Protein AF-A0A7X1YEI3-F1 (afdb_monomer_lite)

Radius of gyration: 16.82 Å; chains: 1; bounding box: 28×49×48 Å

Organism: NCBI:txid1608996

Secondary structure (DSSP, 8-state):
--HHHHHHHHT---S---PPPPP-TT-SEEEEEES-STTTHHHHHHTSSEEEEETTSTTHHHHHHHHHHT--TTEEEEEEE-HHHHHHHHHHHHHTT--GGGEEEEE---SPPPEE-TTT--EE-

pLDDT: mean 80.34, std 15.78, range [43.5, 97.62]

InterPro domains:
  IPR054582 Dimethylamine monooxygenase subunit DmmA-like, N-terminal domain [PF22290] (55-103)

Structure (mmCIF, N/CA/C/O backbone):
data_AF-A0A7X1YEI3-F1
#
_entry.id   AF-A0A7X1YEI3-F1
#
loop_
_atom_site.group_PDB
_atom_site.id
_atom_site.type_symbol
_atom_site.label_atom_id
_atom_site.label_alt_id
_atom_site.label_comp_id
_atom_site.label_asym_id
_atom_site.label_entity_id
_atom_site.label_seq_id
_atom_site.pdbx_PDB_ins_code
_atom_site.Cartn_x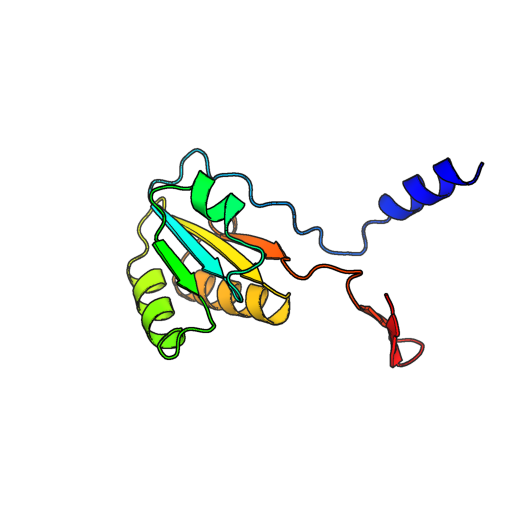
_atom_site.Cartn_y
_atom_site.Cartn_z
_atom_site.occupancy
_atom_site.B_iso_or_equiv
_atom_site.auth_seq_id
_atom_site.auth_comp_id
_atom_site.auth_asym_id
_atom_site.auth_atom_id
_atom_site.pdbx_PDB_model_num
ATOM 1 N N . MET A 1 1 ? 9.210 33.359 -20.700 1.00 43.50 1 MET A N 1
ATOM 2 C CA . MET A 1 1 ? 8.068 32.916 -21.540 1.00 43.50 1 MET A CA 1
ATOM 3 C C . MET A 1 1 ? 7.940 31.390 -21.601 1.00 43.50 1 MET A C 1
ATOM 5 O O . MET A 1 1 ? 6.842 30.902 -21.807 1.00 43.50 1 MET A O 1
ATOM 9 N N . THR A 1 2 ? 9.025 30.642 -21.372 1.00 44.44 2 THR A N 1
ATOM 10 C CA . THR A 1 2 ? 9.075 29.172 -21.254 1.00 44.44 2 THR A CA 1
ATOM 11 C C . THR A 1 2 ? 8.601 28.628 -19.895 1.00 44.44 2 THR A C 1
ATOM 13 O O . THR A 1 2 ? 7.949 27.590 -19.869 1.00 44.44 2 THR A O 1
ATOM 16 N N . ASP A 1 3 ? 8.825 29.348 -18.786 1.00 48.41 3 ASP A N 1
ATOM 17 C CA . ASP A 1 3 ? 8.417 28.904 -17.434 1.00 48.41 3 ASP A CA 1
ATOM 18 C C . ASP A 1 3 ? 6.905 28.715 -17.264 1.00 48.41 3 ASP A C 1
ATOM 20 O O . ASP A 1 3 ? 6.446 27.729 -16.692 1.00 48.41 3 ASP A O 1
ATOM 24 N N . SER A 1 4 ? 6.103 29.630 -17.811 1.00 47.50 4 SER A N 1
ATOM 25 C CA . SER A 1 4 ? 4.641 29.550 -17.710 1.00 47.50 4 SER A CA 1
ATOM 26 C C . SER A 1 4 ? 4.045 28.412 -18.543 1.00 47.50 4 SER A C 1
ATOM 28 O O . SER A 1 4 ? 2.953 27.944 -18.234 1.00 47.50 4 SER A O 1
ATOM 30 N N . LEU A 1 5 ? 4.748 27.954 -19.586 1.00 49.69 5 LEU A N 1
ATOM 31 C CA . LEU A 1 5 ? 4.309 26.823 -20.403 1.00 49.69 5 LEU A CA 1
ATOM 32 C C . LEU A 1 5 ? 4.576 25.488 -19.687 1.00 49.69 5 LEU A C 1
ATOM 34 O O . LEU A 1 5 ? 3.725 24.604 -19.728 1.00 49.69 5 LEU A O 1
ATOM 38 N N . ASN A 1 6 ? 5.707 25.370 -18.978 1.00 48.22 6 ASN A N 1
ATOM 39 C CA . ASN A 1 6 ? 6.029 24.197 -18.155 1.00 48.22 6 ASN A CA 1
ATOM 40 C C . ASN A 1 6 ? 5.053 24.030 -16.982 1.00 48.22 6 ASN A C 1
ATOM 42 O O . ASN A 1 6 ? 4.496 22.949 -16.806 1.00 48.22 6 ASN A O 1
ATOM 46 N N . ALA A 1 7 ? 4.753 25.109 -16.252 1.00 49.28 7 ALA A N 1
ATOM 47 C CA . ALA A 1 7 ? 3.782 25.072 -15.154 1.00 49.28 7 ALA A CA 1
ATOM 48 C C . ALA A 1 7 ? 2.362 24.679 -15.623 1.00 49.28 7 ALA A C 1
ATOM 50 O O . ALA A 1 7 ? 1.633 23.974 -14.928 1.00 49.28 7 ALA A O 1
ATOM 51 N N . ALA A 1 8 ? 1.971 25.091 -16.835 1.00 49.06 8 ALA A N 1
ATOM 52 C CA . ALA A 1 8 ? 0.682 24.732 -17.427 1.00 49.06 8 ALA A CA 1
ATOM 53 C C . ALA A 1 8 ? 0.614 23.265 -17.903 1.00 49.06 8 ALA A C 1
ATOM 55 O O . ALA A 1 8 ? -0.473 22.688 -17.951 1.00 49.06 8 ALA A O 1
ATOM 56 N N . LEU A 1 9 ? 1.751 22.649 -18.252 1.00 52.81 9 LEU A N 1
ATOM 57 C CA . LEU A 1 9 ? 1.833 21.221 -18.580 1.00 52.81 9 LEU A CA 1
ATOM 58 C C . LEU A 1 9 ? 1.733 20.349 -17.320 1.00 52.81 9 LEU A C 1
ATOM 60 O O . LEU A 1 9 ? 1.038 19.335 -17.349 1.00 52.81 9 LEU A O 1
ATOM 64 N N . GLU A 1 10 ? 2.310 20.785 -16.197 1.00 53.41 10 GLU A N 1
ATOM 65 C CA . GLU A 1 10 ? 2.168 20.121 -14.888 1.00 53.41 10 GLU A CA 1
ATOM 66 C C . GLU A 1 10 ? 0.719 20.124 -14.353 1.00 53.41 10 GLU A C 1
ATOM 68 O O . GLU A 1 10 ? 0.342 19.267 -13.550 1.00 53.41 10 GLU A O 1
ATOM 73 N N . GLN A 1 11 ? -0.117 21.054 -14.828 1.00 57.78 11 GLN A N 1
ATOM 74 C CA . GLN A 1 11 ? -1.543 21.174 -14.494 1.00 57.78 11 GLN A CA 1
ATOM 75 C C . GLN A 1 11 ? -2.476 20.289 -15.336 1.00 57.78 11 GLN A C 1
ATOM 77 O O . GLN A 1 11 ? -3.666 20.178 -15.032 1.00 57.78 11 GLN A O 1
ATOM 82 N N . ARG A 1 12 ? -1.986 19.643 -16.402 1.00 50.75 12 ARG A N 1
ATOM 83 C CA . ARG A 1 12 ? -2.816 18.769 -17.248 1.00 50.75 12 ARG A CA 1
ATOM 84 C C . ARG A 1 12 ? -2.906 17.370 -16.641 1.00 50.75 12 ARG A C 1
ATOM 86 O O . ARG A 1 12 ? -2.159 16.458 -16.986 1.00 50.75 12 ARG A O 1
ATOM 93 N N . HIS A 1 13 ? -3.856 17.208 -15.726 1.00 53.56 13 HIS A N 1
ATOM 94 C CA . HIS A 1 13 ? -4.105 15.965 -14.998 1.00 53.56 13 HIS A CA 1
ATOM 95 C C . HIS A 1 13 ? -4.732 14.880 -15.888 1.00 53.56 13 HIS A C 1
ATOM 97 O O . HIS A 1 13 ? -5.947 14.742 -15.973 1.00 53.56 13 HIS A O 1
ATOM 103 N N . SER A 1 14 ? -3.880 14.094 -16.545 1.00 54.31 14 SER A N 1
ATOM 104 C CA . SER A 1 14 ? -4.244 12.816 -17.185 1.00 54.31 14 SER A CA 1
ATOM 105 C C . SER A 1 14 ? -3.518 11.616 -16.561 1.00 54.31 14 SER A C 1
ATOM 107 O O . SER A 1 14 ? -3.732 10.480 -16.974 1.00 54.31 14 SER A O 1
ATOM 109 N N . LEU A 1 15 ? -2.683 11.863 -15.544 1.00 54.50 15 LEU A N 1
ATOM 110 C CA . LEU A 1 15 ? -1.871 10.859 -14.863 1.00 54.50 15 LEU A CA 1
ATOM 111 C C . LEU A 1 15 ? -2.261 10.772 -13.375 1.00 54.50 15 LEU A C 1
ATOM 113 O O . LEU A 1 15 ? -2.423 11.822 -12.742 1.00 54.50 15 LEU A O 1
ATOM 117 N N . PRO A 1 16 ? -2.381 9.559 -12.798 1.00 55.91 16 PRO A N 1
ATOM 118 C CA . PRO A 1 16 ? -2.514 9.374 -11.356 1.00 55.91 16 PRO A CA 1
ATOM 119 C C . PRO A 1 16 ? -1.339 10.031 -10.622 1.00 55.91 16 PRO A C 1
ATOM 121 O O . PRO A 1 16 ? -0.179 9.779 -10.955 1.00 55.91 16 PRO A O 1
ATOM 124 N N . ARG A 1 17 ? -1.628 10.879 -9.629 1.00 60.16 17 ARG A N 1
ATOM 125 C CA . ARG A 1 17 ? -0.605 11.435 -8.735 1.00 60.16 17 ARG A CA 1
ATOM 126 C C . ARG A 1 17 ? -0.500 10.532 -7.515 1.00 60.16 17 ARG A C 1
ATOM 128 O O . ARG A 1 17 ? -1.441 10.451 -6.734 1.00 60.16 17 ARG A O 1
ATOM 135 N N . TYR A 1 18 ? 0.649 9.889 -7.355 1.00 62.81 18 TYR A N 1
ATOM 136 C CA . TYR A 1 18 ? 1.011 9.214 -6.115 1.00 62.81 18 TYR A CA 1
ATOM 137 C C . TYR A 1 18 ? 1.651 10.260 -5.210 1.00 62.81 18 TYR A C 1
ATOM 139 O O . TYR A 1 18 ? 2.769 10.712 -5.457 1.00 62.81 18 TYR A O 1
ATOM 147 N N . GLN A 1 19 ? 0.883 10.746 -4.242 1.00 58.62 19 GLN A N 1
ATOM 148 C CA . GLN A 1 19 ? 1.389 11.674 -3.241 1.00 58.62 19 GLN A CA 1
ATOM 149 C C . GLN A 1 19 ? 2.268 10.897 -2.253 1.00 58.62 19 GLN A C 1
ATOM 151 O O . GLN A 1 19 ? 2.037 9.710 -2.025 1.00 58.62 19 GLN A O 1
ATOM 156 N N . ALA A 1 20 ? 3.280 11.551 -1.676 1.00 59.25 20 ALA A N 1
ATOM 157 C CA . ALA A 1 20 ? 3.969 10.980 -0.523 1.00 59.25 20 ALA A CA 1
ATOM 158 C C . ALA A 1 20 ? 2.915 10.662 0.544 1.00 59.25 20 ALA A C 1
ATOM 160 O O . ALA A 1 20 ? 2.096 11.533 0.852 1.00 59.25 20 ALA A O 1
ATOM 161 N N . ALA A 1 21 ? 2.906 9.420 1.033 1.00 57.25 21 ALA A N 1
ATOM 162 C CA . ALA A 1 21 ? 1.903 8.956 1.978 1.00 57.25 21 ALA A CA 1
ATOM 163 C C . ALA A 1 21 ? 1.844 9.901 3.192 1.00 57.25 21 ALA A C 1
ATOM 165 O O . ALA A 1 21 ? 2.854 10.034 3.893 1.00 57.25 21 ALA A O 1
ATOM 166 N N . PRO A 1 22 ? 0.721 10.598 3.444 1.00 63.34 22 PRO A N 1
ATOM 167 C CA . PRO A 1 22 ? 0.583 11.358 4.671 1.00 63.34 22 PRO A CA 1
ATOM 168 C C . PRO A 1 22 ? 0.622 10.374 5.842 1.00 63.34 22 PRO A C 1
ATOM 170 O O . PRO A 1 22 ? -0.036 9.335 5.821 1.00 63.34 22 PRO A O 1
ATOM 173 N N . LEU A 1 23 ? 1.401 10.687 6.879 1.00 63.97 23 LEU A N 1
ATOM 174 C CA . LEU A 1 23 ? 1.388 9.893 8.105 1.00 63.97 23 LEU A CA 1
ATOM 175 C C . LEU A 1 23 ? -0.061 9.834 8.603 1.00 63.97 23 LEU A C 1
ATOM 177 O O . LEU A 1 23 ? -0.714 10.868 8.775 1.00 63.97 23 LEU A O 1
ATOM 181 N N . GLY A 1 24 ? -0.577 8.621 8.785 1.00 64.12 24 GLY A N 1
ATOM 182 C CA . GLY A 1 24 ? -1.950 8.396 9.206 1.00 64.12 24 GLY A CA 1
ATOM 183 C C . GLY A 1 24 ? -2.081 8.898 10.633 1.00 64.12 24 GLY A C 1
ATOM 184 O O . GLY A 1 24 ? -1.778 8.163 11.565 1.00 64.12 24 GLY A O 1
ATOM 185 N N . ALA A 1 25 ? -2.497 10.153 10.817 1.00 63.66 25 ALA A N 1
ATOM 186 C CA . ALA A 1 25 ? -2.439 10.838 12.112 1.00 63.66 25 ALA A CA 1
ATOM 187 C C . ALA A 1 25 ? -3.226 10.123 13.231 1.00 63.66 25 ALA A C 1
ATOM 189 O O . ALA A 1 25 ? -2.986 10.371 14.408 1.00 63.66 25 ALA A O 1
ATOM 190 N N . ASN A 1 26 ? -4.155 9.234 12.859 1.00 71.56 26 ASN A N 1
ATOM 191 C CA . ASN A 1 26 ? -4.980 8.437 13.770 1.00 71.56 26 ASN A CA 1
ATOM 192 C C . ASN A 1 26 ? -4.703 6.925 13.692 1.00 71.56 26 ASN A C 1
ATOM 194 O O . ASN A 1 26 ? -5.432 6.141 14.307 1.00 71.56 26 ASN A O 1
ATOM 198 N N . ALA A 1 27 ? -3.699 6.500 12.924 1.00 82.31 27 ALA A N 1
ATOM 199 C CA . ALA A 1 27 ? -3.345 5.096 12.812 1.00 82.31 27 ALA A CA 1
ATOM 200 C C . ALA A 1 27 ? -2.744 4.603 14.134 1.00 82.31 27 ALA A C 1
ATOM 202 O O . ALA A 1 27 ? -1.907 5.255 14.753 1.00 82.31 27 ALA A O 1
ATOM 203 N N . ARG A 1 28 ? -3.206 3.438 14.586 1.00 86.06 28 ARG A N 1
ATOM 204 C CA . ARG A 1 28 ? -2.719 2.756 15.795 1.00 86.06 28 ARG A CA 1
ATOM 205 C C . ARG A 1 28 ? -1.682 1.690 15.472 1.00 86.06 28 ARG A C 1
ATOM 207 O O . ARG A 1 28 ? -0.966 1.241 16.362 1.00 86.06 28 ARG A O 1
ATOM 214 N N . GLN A 1 29 ? -1.643 1.258 14.216 1.00 90.25 29 GLN A N 1
ATOM 215 C CA . GLN A 1 29 ? -0.751 0.224 13.728 1.00 90.25 29 GLN A CA 1
ATOM 216 C C . GLN A 1 29 ? -0.284 0.600 12.323 1.00 90.25 29 GLN A C 1
ATOM 218 O O . GLN A 1 29 ? -1.086 0.657 11.394 1.00 90.25 29 GLN A O 1
ATOM 223 N N . HIS A 1 30 ? 1.016 0.835 12.160 1.00 92.12 30 HIS A N 1
ATOM 224 C CA . HIS A 1 30 ? 1.605 1.143 10.861 1.00 92.12 30 HIS A CA 1
ATOM 225 C C . HIS A 1 30 ? 2.168 -0.131 10.226 1.00 92.12 30 HIS A C 1
ATOM 227 O O . HIS A 1 30 ? 2.987 -0.840 10.819 1.00 92.12 30 HIS A O 1
ATOM 233 N N . LEU A 1 31 ? 1.710 -0.430 9.015 1.00 94.00 31 LEU A N 1
ATOM 234 C CA . LEU A 1 31 ? 2.139 -1.564 8.206 1.00 94.00 31 LEU A CA 1
ATOM 235 C C . LEU A 1 31 ? 2.869 -1.008 6.984 1.00 94.00 31 LEU A C 1
ATOM 237 O O . LEU A 1 31 ? 2.302 -0.214 6.243 1.00 94.00 31 LEU A O 1
ATOM 241 N N . VAL A 1 32 ? 4.112 -1.413 6.748 1.00 93.44 32 VAL A N 1
ATOM 242 C CA . VAL A 1 32 ? 4.896 -0.954 5.595 1.00 93.44 32 VAL A CA 1
ATOM 243 C C . VAL A 1 32 ? 5.267 -2.148 4.731 1.00 93.44 32 VAL A C 1
ATOM 245 O O . VAL A 1 32 ? 5.910 -3.090 5.191 1.00 93.44 32 VAL A O 1
ATOM 248 N N . VAL A 1 33 ? 4.891 -2.095 3.458 1.00 94.50 33 VAL A N 1
ATOM 249 C CA . VAL A 1 33 ? 5.213 -3.109 2.455 1.00 94.50 33 VAL A CA 1
ATOM 250 C C . VAL A 1 33 ? 6.026 -2.454 1.350 1.00 94.50 33 VAL A C 1
ATOM 252 O O . VAL A 1 33 ? 5.521 -1.611 0.616 1.00 94.50 33 VAL A O 1
ATOM 255 N N . MET A 1 34 ? 7.286 -2.850 1.213 1.00 92.19 34 MET A N 1
ATOM 256 C CA . MET A 1 34 ? 8.207 -2.288 0.228 1.00 92.19 34 MET A CA 1
ATOM 257 C C . MET A 1 34 ? 8.681 -3.334 -0.772 1.00 92.19 34 MET A C 1
ATOM 259 O O . MET A 1 34 ? 8.929 -4.483 -0.415 1.00 92.19 34 MET A O 1
ATOM 263 N N . GLN A 1 35 ? 8.843 -2.919 -2.024 1.00 90.62 35 GLN A N 1
ATOM 264 C CA . GLN A 1 35 ? 9.444 -3.736 -3.070 1.00 90.62 35 GLN A CA 1
ATOM 265 C C . GLN A 1 35 ? 10.969 -3.825 -2.927 1.00 90.62 35 GLN A C 1
ATOM 267 O O . GLN A 1 35 ? 11.537 -4.857 -3.263 1.00 90.62 35 GLN A O 1
ATOM 272 N N . SER A 1 36 ? 11.614 -2.759 -2.435 1.00 84.12 36 SER A N 1
ATOM 273 C CA . SER A 1 36 ? 13.057 -2.689 -2.179 1.00 84.12 36 SER A CA 1
ATOM 274 C C . SER A 1 36 ? 13.360 -1.731 -1.018 1.00 84.12 36 SER A C 1
ATOM 276 O O . SER A 1 36 ? 12.600 -0.794 -0.759 1.00 84.12 36 SER A O 1
ATOM 278 N N . THR A 1 37 ? 14.467 -1.960 -0.310 1.00 75.88 37 THR A N 1
ATOM 279 C CA . THR A 1 37 ? 14.882 -1.205 0.893 1.00 75.88 37 THR A CA 1
ATOM 280 C C . THR A 1 37 ? 15.535 0.144 0.596 1.00 75.88 37 THR A C 1
ATOM 282 O O . THR A 1 37 ? 15.530 1.029 1.450 1.00 75.88 37 THR A O 1
ATOM 285 N N . ALA A 1 38 ? 16.106 0.326 -0.598 1.00 71.19 38 ALA A N 1
ATOM 286 C CA . ALA A 1 38 ? 16.969 1.474 -0.893 1.00 71.19 38 ALA A CA 1
ATOM 287 C C . ALA A 1 38 ? 16.235 2.829 -0.865 1.00 71.19 38 ALA A C 1
ATOM 289 O O . ALA A 1 38 ? 16.826 3.842 -0.502 1.00 71.19 38 ALA A O 1
ATOM 290 N N . ALA A 1 39 ? 14.952 2.850 -1.235 1.00 65.81 39 ALA A N 1
ATOM 291 C CA . ALA A 1 39 ? 14.166 4.077 -1.395 1.00 65.81 39 ALA A CA 1
ATOM 292 C C . ALA A 1 39 ? 13.234 4.395 -0.208 1.00 65.81 39 ALA A C 1
ATOM 294 O O . ALA A 1 39 ? 12.570 5.427 -0.212 1.00 65.81 39 ALA A O 1
ATOM 295 N N . SER A 1 40 ? 13.154 3.517 0.796 1.00 67.88 40 SER A N 1
ATOM 296 C CA . SER A 1 40 ? 12.107 3.543 1.831 1.00 67.88 40 SER A CA 1
ATOM 297 C C . SER A 1 40 ? 12.615 3.832 3.250 1.00 67.88 40 SER A C 1
ATOM 299 O O . SER A 1 40 ? 11.812 4.111 4.139 1.00 67.88 40 SER A O 1
ATOM 301 N N . ALA A 1 41 ? 13.933 3.806 3.480 1.00 70.06 41 ALA A N 1
ATOM 302 C CA . ALA A 1 41 ? 14.517 3.898 4.823 1.00 70.06 41 ALA A CA 1
ATOM 303 C C . ALA A 1 41 ? 14.165 5.179 5.620 1.00 70.06 41 ALA A C 1
ATOM 305 O O . ALA A 1 41 ? 13.855 5.049 6.809 1.00 70.06 41 ALA A O 1
ATOM 306 N N . PRO A 1 42 ? 14.164 6.397 5.032 1.00 74.19 42 PRO A N 1
ATOM 307 C CA . PRO A 1 42 ? 13.809 7.606 5.779 1.00 74.19 42 PRO A CA 1
ATOM 308 C C . PRO A 1 42 ? 12.356 7.586 6.265 1.00 74.19 42 PRO A C 1
ATOM 310 O O . PRO A 1 42 ? 12.102 7.804 7.442 1.00 74.19 42 PRO A O 1
ATOM 313 N N . PHE A 1 43 ? 11.419 7.218 5.389 1.00 75.81 43 PHE A N 1
ATOM 314 C CA . PHE A 1 43 ? 9.993 7.167 5.717 1.00 75.81 43 PHE A CA 1
ATOM 315 C C . PHE A 1 43 ? 9.665 6.122 6.788 1.00 75.81 43 PHE A C 1
ATOM 317 O O . PHE A 1 43 ? 8.902 6.384 7.709 1.00 75.81 43 PHE A O 1
ATOM 324 N N . VAL A 1 44 ? 10.269 4.932 6.701 1.00 79.12 44 VAL A N 1
ATOM 325 C CA . VAL A 1 44 ? 10.080 3.878 7.712 1.00 79.12 44 VAL A CA 1
ATOM 326 C C . VAL A 1 44 ? 10.521 4.356 9.097 1.00 79.12 44 VAL A C 1
ATOM 328 O O . VAL A 1 44 ? 9.905 3.985 10.091 1.00 79.12 44 VAL A O 1
ATOM 331 N N . SER A 1 45 ? 11.560 5.192 9.158 1.00 77.00 45 SER A N 1
ATOM 332 C CA . SER A 1 45 ? 12.094 5.718 10.418 1.00 77.00 45 SER A CA 1
ATOM 333 C C . SER A 1 45 ? 11.152 6.732 11.080 1.00 77.00 45 SER A C 1
ATOM 335 O O . SER A 1 45 ? 11.187 6.886 12.296 1.00 77.00 45 SER A O 1
ATOM 337 N N . GLU A 1 46 ? 10.293 7.402 10.308 1.00 81.31 46 GLU A N 1
ATOM 338 C CA . GLU A 1 46 ? 9.288 8.347 10.822 1.00 81.31 46 GLU A CA 1
ATOM 339 C C . G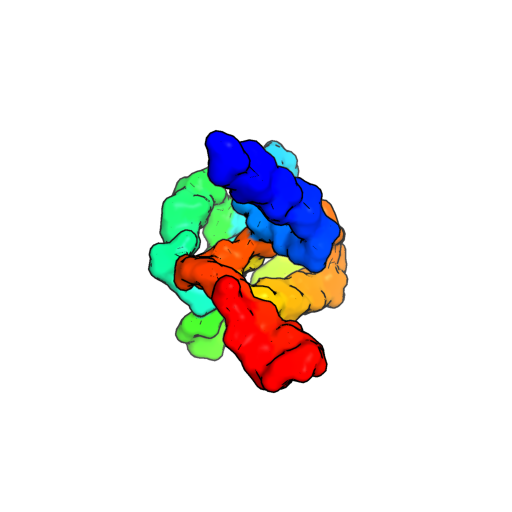LU A 1 46 ? 8.069 7.646 11.445 1.00 81.31 46 GLU A C 1
ATOM 341 O O . GLU A 1 46 ? 7.327 8.263 12.206 1.00 81.31 46 GLU A O 1
ATOM 346 N N . LEU A 1 47 ? 7.869 6.359 11.146 1.00 80.56 47 LEU A N 1
ATOM 347 C CA . LEU A 1 47 ? 6.706 5.569 11.559 1.00 80.56 47 LEU A CA 1
ATOM 348 C C . LEU A 1 47 ? 6.956 4.664 12.778 1.00 80.56 47 LEU A C 1
ATOM 350 O O . LEU A 1 47 ? 6.146 3.780 13.045 1.00 80.56 47 LEU A O 1
ATOM 354 N N . ASP A 1 48 ? 8.063 4.826 13.504 1.00 73.75 48 ASP A N 1
ATOM 355 C CA . ASP A 1 48 ? 8.440 3.929 14.606 1.00 73.75 48 ASP A CA 1
ATOM 356 C C . ASP A 1 48 ? 7.436 4.003 15.789 1.00 73.75 48 ASP A C 1
ATOM 358 O O . ASP A 1 48 ? 7.311 5.067 16.406 1.00 73.75 48 ASP A O 1
ATOM 362 N N . PRO A 1 49 ? 6.715 2.909 16.141 1.00 79.31 49 PRO A N 1
ATOM 363 C CA . PRO A 1 49 ? 6.862 1.532 15.649 1.00 79.31 49 PRO A CA 1
ATOM 364 C C . PRO A 1 49 ? 6.044 1.178 14.392 1.00 79.31 49 PRO A C 1
ATOM 366 O O . PRO A 1 49 ? 4.823 1.349 14.345 1.00 79.31 49 PRO A O 1
ATOM 369 N N . ALA A 1 50 ? 6.707 0.527 13.425 1.00 86.62 50 ALA A N 1
ATOM 370 C CA . ALA A 1 50 ? 6.095 0.006 12.199 1.00 86.62 50 ALA A CA 1
ATOM 371 C C . ALA A 1 50 ? 6.442 -1.470 11.936 1.00 86.62 50 ALA A C 1
ATOM 373 O O . ALA A 1 50 ? 7.571 -1.919 12.141 1.00 86.62 50 ALA A O 1
ATOM 374 N N . GLN A 1 51 ? 5.479 -2.232 11.410 1.00 91.38 51 GLN A N 1
ATOM 375 C CA . GLN A 1 51 ? 5.725 -3.582 10.900 1.00 91.38 51 GLN A CA 1
ATOM 376 C C . GLN A 1 51 ? 6.137 -3.523 9.432 1.00 91.38 51 GLN A C 1
ATOM 378 O O . GLN A 1 51 ? 5.337 -3.156 8.576 1.00 91.38 51 GLN A O 1
ATOM 383 N N . VAL A 1 52 ? 7.375 -3.918 9.139 1.00 91.88 52 VAL A N 1
ATOM 384 C CA . VAL A 1 52 ? 7.985 -3.748 7.816 1.00 91.88 52 VAL A CA 1
ATOM 385 C C . VAL A 1 52 ? 8.161 -5.089 7.099 1.00 91.88 52 VAL A C 1
ATOM 387 O O . VAL A 1 52 ? 8.759 -6.023 7.639 1.00 91.88 52 VAL A O 1
ATOM 390 N N . LEU A 1 53 ? 7.699 -5.172 5.850 1.00 94.31 53 LEU A N 1
ATOM 391 C CA . LEU A 1 53 ? 7.939 -6.291 4.939 1.00 94.31 53 LEU A CA 1
ATOM 392 C C . LEU A 1 53 ? 8.618 -5.826 3.652 1.00 94.31 53 LEU A C 1
ATOM 394 O O . LEU A 1 53 ? 8.111 -4.950 2.960 1.00 94.31 53 LEU A O 1
ATOM 398 N N . ASN A 1 54 ? 9.723 -6.485 3.302 1.00 92.19 54 ASN A N 1
ATOM 399 C CA . ASN A 1 54 ? 10.410 -6.320 2.023 1.00 92.19 54 ASN A CA 1
ATOM 400 C C . ASN A 1 54 ? 10.075 -7.493 1.084 1.00 92.19 54 ASN A C 1
ATOM 402 O O . ASN A 1 54 ? 10.195 -8.656 1.481 1.00 92.19 54 ASN A O 1
ATOM 406 N N . ALA A 1 55 ? 9.685 -7.183 -0.152 1.00 92.19 55 ALA A N 1
ATOM 407 C CA . ALA A 1 55 ? 9.380 -8.143 -1.207 1.00 92.19 55 ALA A CA 1
ATOM 408 C C . ALA A 1 55 ? 10.581 -8.991 -1.646 1.00 92.19 55 ALA A C 1
ATOM 410 O O . ALA A 1 55 ? 10.385 -10.093 -2.152 1.00 92.19 55 ALA A O 1
ATOM 411 N N . GLU A 1 56 ? 11.808 -8.521 -1.413 1.00 90.69 56 GLU A N 1
ATOM 412 C CA . GLU A 1 56 ? 13.038 -9.283 -1.673 1.00 90.69 56 GLU A CA 1
ATOM 413 C C . GLU A 1 56 ? 13.212 -10.464 -0.697 1.00 90.69 56 GLU A C 1
ATOM 415 O O . GLU A 1 56 ? 14.039 -11.348 -0.922 1.00 90.69 56 GLU A O 1
ATOM 420 N N . HIS A 1 57 ? 12.436 -10.514 0.392 1.00 92.44 57 HIS A N 1
ATOM 421 C CA . HIS A 1 57 ? 12.495 -11.614 1.346 1.00 92.44 57 HIS A CA 1
ATOM 422 C C . HIS A 1 57 ? 11.845 -12.888 0.761 1.00 92.44 57 HIS A C 1
ATOM 424 O O . HIS A 1 57 ? 10.697 -12.831 0.320 1.00 92.44 57 HIS A O 1
ATOM 430 N N . PRO A 1 58 ? 12.486 -14.071 0.837 1.00 92.81 58 PRO A N 1
ATOM 431 C CA . PRO A 1 58 ? 11.984 -15.300 0.202 1.00 92.81 58 PRO A CA 1
ATOM 432 C C . PRO A 1 58 ? 10.580 -15.716 0.676 1.00 92.81 58 PRO A C 1
ATOM 434 O O . PRO A 1 58 ? 9.754 -16.156 -0.116 1.00 92.81 58 PRO A O 1
ATOM 437 N N . ASP A 1 59 ? 10.269 -15.498 1.956 1.00 95.12 59 ASP A N 1
ATOM 438 C CA . ASP A 1 59 ? 8.942 -15.783 2.526 1.00 95.12 59 ASP A CA 1
ATOM 439 C C . ASP A 1 59 ? 7.919 -14.639 2.390 1.00 95.12 59 ASP A C 1
ATOM 441 O O . ASP A 1 59 ? 6.925 -14.616 3.124 1.00 95.12 59 ASP A O 1
ATOM 445 N N . PHE A 1 60 ? 8.153 -13.659 1.513 1.00 95.38 60 PHE A N 1
ATOM 446 C CA . PHE A 1 60 ? 7.339 -12.444 1.428 1.00 95.38 60 PHE A CA 1
ATOM 447 C C . PHE A 1 60 ? 5.837 -12.731 1.339 1.00 95.38 60 PHE A C 1
ATOM 449 O O . PHE A 1 60 ? 5.069 -12.188 2.128 1.00 95.38 60 PHE A O 1
ATOM 456 N N . ALA A 1 61 ? 5.419 -13.628 0.443 1.00 94.88 61 ALA A N 1
ATOM 457 C CA . ALA A 1 61 ? 4.002 -13.918 0.220 1.00 94.88 61 ALA A CA 1
ATOM 458 C C . ALA A 1 61 ? 3.295 -14.420 1.490 1.00 94.88 61 ALA A C 1
ATOM 460 O O . ALA A 1 61 ? 2.238 -13.908 1.858 1.00 94.88 61 ALA A O 1
ATOM 461 N N . ARG A 1 62 ? 3.908 -15.374 2.203 1.00 96.81 62 ARG A N 1
ATOM 462 C CA . ARG A 1 62 ? 3.366 -15.910 3.460 1.00 96.81 62 ARG A CA 1
ATOM 463 C C . ARG A 1 62 ? 3.302 -14.827 4.535 1.00 96.81 62 ARG A C 1
ATOM 465 O O . ARG A 1 62 ? 2.291 -14.700 5.218 1.00 96.81 62 ARG A O 1
ATOM 472 N N . ARG A 1 63 ? 4.374 -14.043 4.684 1.00 96.81 63 ARG A N 1
ATOM 473 C CA . ARG A 1 63 ? 4.447 -12.981 5.699 1.00 96.81 63 ARG A CA 1
ATOM 474 C C . ARG A 1 63 ? 3.446 -11.863 5.417 1.00 96.81 63 ARG A C 1
ATOM 476 O O . ARG A 1 63 ? 2.848 -11.357 6.355 1.00 96.81 63 ARG A O 1
ATOM 483 N N . LEU A 1 64 ? 3.221 -11.525 4.148 1.00 97.25 64 LEU A N 1
ATOM 484 C CA . LEU A 1 64 ? 2.210 -10.557 3.734 1.00 97.25 64 LEU A CA 1
ATOM 485 C C . LEU A 1 64 ? 0.801 -11.035 4.094 1.00 97.25 64 LEU A C 1
ATOM 487 O O . LEU A 1 64 ? 0.039 -10.277 4.681 1.00 97.25 64 LEU A O 1
ATOM 491 N N . GLN A 1 65 ? 0.469 -12.294 3.799 1.00 96.25 65 GLN A N 1
ATOM 492 C CA . GLN A 1 65 ? -0.825 -12.873 4.175 1.00 96.25 65 GLN A CA 1
ATOM 493 C C . GLN A 1 65 ? -1.049 -12.831 5.690 1.00 96.25 65 GLN A C 1
ATOM 495 O O . GLN A 1 65 ? -2.132 -12.471 6.141 1.00 96.25 65 GLN A O 1
ATOM 500 N N . GLN A 1 66 ? -0.022 -13.158 6.477 1.00 95.94 66 GLN A N 1
ATOM 501 C CA . GLN A 1 66 ? -0.081 -13.072 7.937 1.00 95.94 66 GLN A CA 1
ATOM 502 C C . GLN A 1 66 ? -0.251 -11.629 8.419 1.00 95.94 66 GLN A C 1
ATOM 504 O O . GLN A 1 66 ? -1.089 -11.379 9.279 1.00 95.94 66 GLN A O 1
ATOM 509 N N . LEU A 1 67 ? 0.506 -10.688 7.846 1.00 96.06 67 LEU A N 1
ATOM 510 C CA . LEU A 1 67 ? 0.434 -9.269 8.184 1.00 96.06 67 LEU A CA 1
ATOM 511 C C . LEU A 1 67 ? -0.982 -8.733 7.963 1.00 96.06 67 LEU A C 1
ATOM 513 O O . LEU A 1 67 ? -1.593 -8.231 8.902 1.00 96.06 67 LEU A O 1
ATOM 517 N N . LEU A 1 68 ? -1.516 -8.910 6.751 1.00 96.19 68 LEU A N 1
ATOM 518 C CA . LEU A 1 68 ? -2.848 -8.437 6.380 1.00 96.19 68 LEU A CA 1
ATOM 519 C C . LEU A 1 68 ? -3.950 -9.160 7.166 1.00 96.19 68 LEU A C 1
ATOM 521 O O . LEU A 1 68 ? -4.875 -8.517 7.641 1.00 96.19 68 LEU A O 1
ATOM 525 N N . GLY A 1 69 ? -3.825 -10.474 7.382 1.00 94.44 69 GLY A N 1
ATOM 526 C CA . GLY A 1 69 ? -4.783 -11.245 8.183 1.00 94.44 69 GLY A CA 1
ATOM 527 C C . GLY A 1 69 ? -4.773 -10.909 9.679 1.00 94.44 69 GLY A C 1
ATOM 528 O O . GLY A 1 69 ? -5.718 -11.250 10.385 1.00 94.44 69 GLY A O 1
ATOM 529 N N . SER A 1 70 ? -3.719 -10.251 10.169 1.00 92.62 70 SER A N 1
ATOM 530 C CA . SER A 1 70 ? -3.608 -9.763 11.550 1.00 92.62 70 SER A CA 1
ATOM 531 C C . SER A 1 70 ? -3.917 -8.271 11.705 1.00 92.62 70 SER A C 1
ATOM 533 O O . SER A 1 70 ? -3.851 -7.755 12.822 1.00 92.62 70 SER A O 1
ATOM 535 N N . ALA A 1 71 ? -4.224 -7.574 10.606 1.00 92.56 71 ALA A N 1
ATOM 536 C CA . ALA A 1 71 ? -4.551 -6.157 10.634 1.00 92.56 71 ALA A CA 1
ATOM 537 C C . ALA A 1 71 ? -5.848 -5.932 11.423 1.00 92.56 71 ALA A C 1
ATOM 539 O O . ALA A 1 71 ? -6.844 -6.635 11.251 1.00 92.56 71 ALA A O 1
ATOM 540 N N . THR A 1 72 ? -5.823 -4.950 12.318 1.00 91.50 72 THR A N 1
ATOM 541 C CA . THR A 1 72 ? -6.968 -4.584 13.165 1.00 91.50 72 THR A CA 1
ATOM 542 C C . THR A 1 72 ? -7.492 -3.195 12.814 1.00 91.50 72 THR A C 1
ATOM 544 O O . THR A 1 72 ? -6.843 -2.445 12.087 1.00 91.50 72 THR A O 1
ATOM 547 N N . VAL A 1 73 ? -8.663 -2.819 13.336 1.00 88.69 73 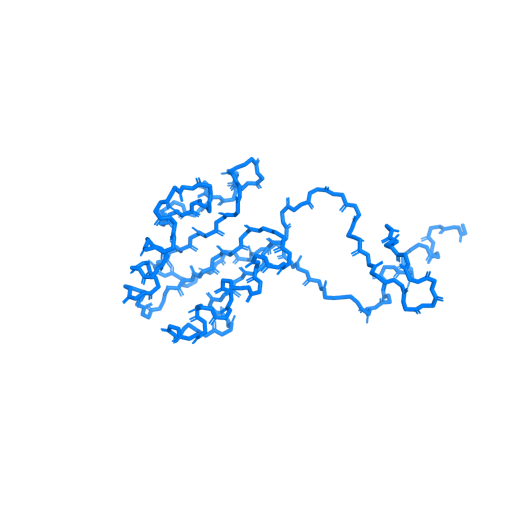VAL A N 1
ATOM 548 C CA . VAL A 1 73 ? -9.213 -1.466 13.144 1.00 88.69 73 VAL A CA 1
ATOM 549 C C . VAL A 1 73 ? -8.208 -0.408 13.611 1.00 88.69 73 VAL A C 1
ATOM 551 O O . VAL A 1 73 ? -7.735 -0.446 14.750 1.00 88.69 73 VAL A O 1
ATOM 554 N N . GLY A 1 74 ? -7.919 0.558 12.737 1.00 89.19 74 GLY A N 1
ATOM 555 C CA . GLY A 1 74 ? -6.870 1.558 12.948 1.00 89.19 74 GLY A CA 1
ATOM 556 C C . GLY A 1 74 ? -5.495 1.138 12.420 1.00 89.19 74 GLY A C 1
ATOM 557 O O . GLY A 1 74 ? -4.510 1.812 12.726 1.00 89.19 74 GLY A O 1
ATOM 558 N N . SER A 1 75 ? -5.414 0.047 11.653 1.00 92.81 75 SER A N 1
ATOM 559 C CA . SER A 1 75 ? -4.244 -0.254 10.825 1.00 92.81 75 SER A CA 1
ATOM 560 C C . SER A 1 75 ? -4.168 0.702 9.650 1.00 92.81 75 SER A C 1
ATOM 562 O O . SER A 1 75 ? -5.187 1.033 9.054 1.00 92.81 75 SER A O 1
ATOM 564 N N . HIS A 1 76 ? -2.954 1.090 9.284 1.00 93.62 76 HIS A N 1
ATOM 565 C CA . HIS A 1 76 ? -2.694 1.868 8.082 1.00 93.62 76 HIS A CA 1
ATOM 566 C C . HIS A 1 76 ? -1.552 1.235 7.303 1.00 93.62 76 HIS A C 1
ATOM 568 O O . HIS A 1 76 ? -0.486 0.964 7.864 1.00 93.62 76 HIS A O 1
ATOM 574 N N . LEU A 1 77 ? -1.792 0.970 6.024 1.00 94.12 77 LEU A N 1
ATOM 575 C CA . LEU A 1 77 ? -0.872 0.295 5.125 1.00 94.12 77 LEU A CA 1
ATOM 576 C C . LEU A 1 77 ? -0.200 1.291 4.185 1.00 94.12 77 LEU A C 1
ATOM 578 O O . LEU A 1 77 ? -0.852 1.970 3.402 1.00 94.12 77 LEU A O 1
ATOM 582 N N . TYR A 1 78 ? 1.126 1.289 4.197 1.00 92.62 78 TYR A N 1
ATOM 583 C CA . TYR A 1 78 ? 1.971 2.042 3.284 1.00 92.62 78 TYR A CA 1
ATOM 584 C C . TYR A 1 78 ? 2.631 1.080 2.303 1.00 92.62 78 TYR A C 1
ATOM 586 O O . TYR A 1 78 ? 3.411 0.212 2.704 1.00 92.62 78 TYR A O 1
ATOM 594 N N . VAL A 1 79 ? 2.336 1.229 1.015 1.00 92.56 79 VAL A N 1
ATOM 595 C CA . VAL A 1 79 ? 2.906 0.397 -0.046 1.00 92.56 79 VAL A CA 1
ATOM 596 C C . VAL A 1 79 ? 3.904 1.200 -0.860 1.00 92.56 79 VAL A C 1
ATOM 598 O O . VAL A 1 79 ? 3.591 2.274 -1.366 1.00 92.56 79 VAL A O 1
ATOM 601 N N . MET A 1 80 ? 5.100 0.648 -1.020 1.00 90.19 80 MET A N 1
ATOM 602 C CA . MET A 1 80 ? 6.232 1.298 -1.666 1.00 90.19 80 MET A CA 1
ATOM 603 C C . MET A 1 80 ? 6.790 0.438 -2.790 1.00 90.19 80 MET A C 1
ATOM 605 O O . MET A 1 80 ? 7.327 -0.637 -2.529 1.00 90.19 80 MET A O 1
ATOM 609 N N . GLY A 1 81 ? 6.707 0.895 -4.033 1.00 88.50 81 GLY A N 1
ATOM 610 C CA . GLY A 1 81 ? 7.261 0.149 -5.162 1.00 88.50 81 GLY A CA 1
ATOM 611 C C . GLY A 1 81 ? 6.951 0.773 -6.511 1.00 88.50 81 GLY A C 1
ATOM 612 O O . GLY A 1 81 ? 6.679 1.966 -6.614 1.00 88.50 81 GLY A O 1
ATOM 613 N N . ASP A 1 82 ? 7.003 -0.053 -7.545 1.00 86.44 82 ASP A N 1
ATOM 614 C CA . ASP A 1 82 ? 6.458 0.247 -8.862 1.00 86.44 82 ASP A CA 1
ATOM 615 C C . ASP A 1 82 ? 4.932 0.050 -8.901 1.00 86.44 82 ASP A C 1
ATOM 617 O O . ASP A 1 82 ? 4.332 -0.541 -7.999 1.00 86.44 82 ASP A O 1
ATOM 621 N N . GLU A 1 83 ? 4.279 0.526 -9.964 1.00 85.31 83 GLU A N 1
ATOM 622 C CA . GLU A 1 83 ? 2.817 0.443 -10.080 1.00 85.31 83 GLU A CA 1
ATOM 623 C C . GLU A 1 83 ? 2.291 -0.997 -10.064 1.00 85.31 83 GLU A C 1
ATOM 625 O O . GLU A 1 83 ? 1.264 -1.278 -9.445 1.00 85.31 83 GLU A O 1
ATOM 630 N N . ALA A 1 84 ? 2.979 -1.927 -10.730 1.00 87.75 84 ALA A N 1
ATOM 631 C CA . ALA A 1 84 ? 2.534 -3.314 -10.821 1.00 87.75 84 ALA A CA 1
ATOM 632 C C . ALA A 1 84 ? 2.592 -4.014 -9.457 1.00 87.75 84 ALA A C 1
ATOM 634 O O . ALA A 1 84 ? 1.757 -4.871 -9.148 1.00 87.75 84 ALA A O 1
ATOM 635 N N . PHE A 1 85 ? 3.579 -3.667 -8.639 1.00 91.62 85 PHE A N 1
ATOM 636 C CA . PHE A 1 85 ? 3.693 -4.090 -7.258 1.00 91.62 85 PHE A CA 1
ATOM 637 C C . PHE A 1 85 ? 2.622 -3.418 -6.398 1.00 91.62 85 PHE A C 1
ATOM 639 O O . PHE A 1 85 ? 1.841 -4.118 -5.754 1.00 91.62 85 PHE A O 1
ATOM 646 N N . MET A 1 86 ? 2.526 -2.087 -6.441 1.00 91.88 86 MET A N 1
ATOM 647 C CA . MET A 1 86 ? 1.589 -1.305 -5.630 1.00 91.88 86 MET A CA 1
ATOM 648 C C . MET A 1 86 ? 0.147 -1.773 -5.817 1.00 91.88 86 MET A C 1
ATOM 650 O O . MET A 1 86 ? -0.527 -2.084 -4.838 1.00 91.88 86 MET A O 1
ATOM 654 N N . TRP A 1 87 ? -0.307 -1.925 -7.064 1.00 92.56 87 TRP A N 1
ATOM 655 C CA . TRP A 1 87 ? -1.674 -2.362 -7.357 1.00 92.56 87 TRP A CA 1
ATOM 656 C C . TRP A 1 87 ? -1.947 -3.817 -6.977 1.00 92.56 87 TRP A C 1
ATOM 658 O O . TRP A 1 87 ? -3.077 -4.173 -6.637 1.00 92.56 87 TRP A O 1
ATOM 668 N N . ARG A 1 88 ? -0.920 -4.673 -6.986 1.00 95.88 88 ARG A N 1
ATOM 669 C CA . ARG A 1 88 ? -1.041 -6.052 -6.502 1.00 95.88 88 ARG A CA 1
ATOM 670 C C . ARG A 1 88 ? -1.252 -6.086 -4.993 1.00 95.88 88 ARG A C 1
ATOM 672 O O . ARG A 1 88 ? -2.139 -6.796 -4.532 1.00 95.88 88 ARG A O 1
ATOM 679 N N . ILE A 1 89 ? -0.453 -5.333 -4.237 1.00 96.56 89 ILE A N 1
ATOM 680 C CA . ILE A 1 89 ? -0.582 -5.258 -2.776 1.00 96.56 89 ILE A CA 1
ATOM 681 C C . ILE A 1 89 ? -1.887 -4.566 -2.385 1.00 96.56 89 ILE A C 1
ATOM 683 O O . ILE A 1 89 ? -2.571 -5.059 -1.496 1.00 96.56 89 ILE A O 1
ATOM 687 N N . HIS A 1 90 ? -2.266 -3.492 -3.085 1.00 96.38 90 HIS A N 1
ATOM 688 C CA . HIS A 1 90 ? -3.549 -2.807 -2.903 1.00 96.38 90 HIS A CA 1
ATOM 689 C C . HIS A 1 90 ? -4.716 -3.787 -3.004 1.00 96.38 90 HIS A C 1
ATOM 691 O O . HIS A 1 90 ? -5.488 -3.905 -2.057 1.00 96.38 90 HIS A O 1
ATOM 697 N N . ARG A 1 91 ? -4.786 -4.583 -4.082 1.00 97.12 91 ARG A N 1
ATOM 698 C CA . ARG A 1 91 ? -5.826 -5.613 -4.226 1.00 97.12 91 ARG A CA 1
ATOM 699 C C . ARG A 1 91 ? -5.832 -6.590 -3.049 1.00 97.12 91 ARG A C 1
ATOM 701 O O . ARG A 1 91 ? -6.891 -6.846 -2.496 1.00 97.12 91 ARG A O 1
ATOM 708 N N . LEU A 1 92 ? -4.669 -7.109 -2.650 1.00 97.62 92 LEU A N 1
ATOM 709 C CA . LEU A 1 92 ? -4.578 -8.053 -1.529 1.00 97.62 92 LEU A CA 1
ATOM 710 C C . LEU A 1 92 ? -5.030 -7.432 -0.199 1.00 97.62 92 LEU A C 1
ATOM 712 O O . LEU A 1 92 ? -5.653 -8.111 0.610 1.00 97.62 92 LEU A O 1
ATOM 716 N N . ALA A 1 93 ? -4.734 -6.154 0.028 1.00 96.94 93 ALA A N 1
ATOM 717 C CA . ALA A 1 93 ? -5.178 -5.421 1.208 1.00 96.94 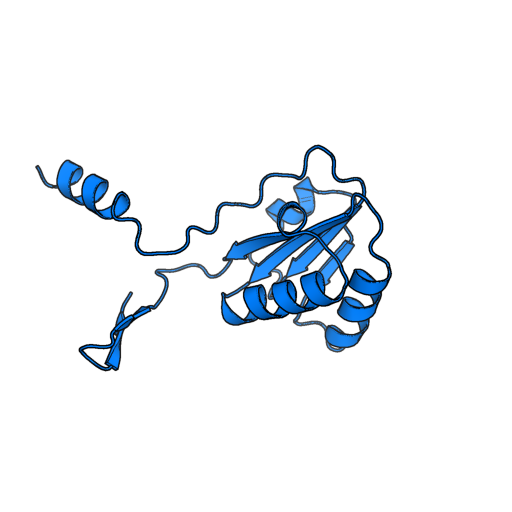93 ALA A CA 1
ATOM 718 C C . ALA A 1 93 ? -6.695 -5.186 1.199 1.00 96.94 93 ALA A C 1
ATOM 720 O O . ALA A 1 93 ? -7.352 -5.396 2.217 1.00 96.94 93 ALA A O 1
ATOM 721 N N . ARG A 1 94 ? -7.262 -4.832 0.037 1.00 97.00 94 ARG A N 1
ATOM 722 C CA . ARG A 1 94 ? -8.714 -4.719 -0.162 1.00 97.00 94 ARG A CA 1
ATOM 723 C C . ARG A 1 94 ? -9.419 -6.055 0.071 1.00 97.00 94 ARG A C 1
ATOM 725 O O . ARG A 1 94 ? -10.422 -6.090 0.775 1.00 97.00 94 ARG A O 1
ATOM 732 N N . ASP A 1 95 ? -8.865 -7.152 -0.443 1.00 96.56 95 ASP A N 1
ATOM 733 C CA . ASP A 1 95 ? -9.389 -8.508 -0.225 1.00 96.56 95 ASP A CA 1
ATOM 734 C C . ASP A 1 95 ? -9.309 -8.928 1.258 1.00 96.56 95 ASP A C 1
ATOM 736 O O . ASP A 1 95 ? -10.127 -9.722 1.722 1.00 96.56 95 ASP A O 1
ATOM 740 N N . ALA A 1 96 ? -8.353 -8.377 2.015 1.00 95.69 96 ALA A N 1
ATOM 741 C CA . ALA A 1 96 ? -8.223 -8.561 3.461 1.00 95.69 96 ALA A CA 1
ATOM 742 C C . ALA A 1 96 ? -9.121 -7.622 4.294 1.00 95.69 96 ALA A C 1
ATOM 744 O O . ALA A 1 96 ? -9.178 -7.766 5.514 1.00 95.69 96 ALA A O 1
ATOM 745 N N . GLY A 1 97 ? -9.840 -6.693 3.653 1.00 94.94 97 GLY A N 1
ATOM 746 C CA . GLY A 1 97 ? -10.824 -5.817 4.292 1.00 94.94 97 GLY A CA 1
ATOM 747 C C . GLY A 1 97 ? -10.327 -4.428 4.697 1.00 94.94 97 GLY A C 1
ATOM 748 O O . GLY A 1 97 ? -11.074 -3.725 5.370 1.00 94.94 97 GLY A O 1
ATOM 749 N N . LEU A 1 98 ? -9.114 -4.014 4.306 1.00 94.69 98 LEU A N 1
ATOM 750 C CA . LEU A 1 98 ? -8.648 -2.641 4.550 1.00 94.69 98 LEU A CA 1
ATOM 751 C C . LEU A 1 98 ? -9.414 -1.652 3.674 1.00 94.69 98 LEU A C 1
ATOM 753 O O . LEU A 1 98 ? -9.638 -1.917 2.488 1.00 94.69 98 LEU A O 1
ATOM 757 N N . GLU A 1 99 ? -9.753 -0.487 4.228 1.00 93.44 99 GLU A N 1
ATOM 758 C CA . GLU A 1 99 ? -10.417 0.580 3.489 1.00 93.44 99 GLU A CA 1
ATOM 759 C C . GLU A 1 99 ? -9.472 1.385 2.584 1.00 93.44 99 GLU A C 1
ATOM 761 O O . GLU A 1 99 ? -8.278 1.464 2.841 1.00 93.44 99 GLU A O 1
ATOM 766 N N . GLU A 1 100 ? -9.987 2.002 1.511 1.00 91.56 100 GLU A N 1
ATOM 767 C CA . GLU A 1 100 ? -9.152 2.793 0.578 1.00 91.56 100 GLU A CA 1
ATOM 768 C C . GLU A 1 100 ? -8.380 3.898 1.315 1.00 91.56 100 GLU A C 1
ATOM 770 O O . GLU A 1 100 ? -7.210 4.140 1.055 1.00 91.56 100 GLU A O 1
ATOM 775 N N . GLN A 1 101 ? -9.026 4.523 2.301 1.00 89.94 101 GLN A N 1
ATOM 776 C CA . GLN A 1 101 ? -8.438 5.554 3.159 1.00 89.94 101 GLN A CA 1
ATOM 777 C C . GLN A 1 101 ? -7.362 5.032 4.132 1.00 89.94 101 GLN A C 1
ATOM 779 O O . GLN A 1 101 ? -6.682 5.832 4.766 1.00 89.94 101 GLN A O 1
ATOM 784 N N . GLU A 1 102 ? -7.246 3.711 4.291 1.00 92.19 102 GLU A N 1
ATOM 785 C CA . GLU A 1 102 ? -6.265 3.036 5.151 1.00 92.19 102 GLU A CA 1
ATOM 786 C C . GLU A 1 102 ? -5.066 2.519 4.338 1.00 92.19 102 GLU A C 1
ATOM 788 O O . GLU A 1 102 ? -4.198 1.839 4.888 1.00 92.19 102 GLU A O 1
ATOM 793 N N . ILE A 1 103 ? -5.020 2.798 3.028 1.00 92.69 103 ILE A N 1
ATOM 794 C CA . ILE A 1 103 ? -3.982 2.323 2.113 1.00 92.69 103 ILE A CA 1
ATOM 795 C C . ILE A 1 103 ? -3.376 3.513 1.370 1.00 92.69 103 ILE A C 1
ATOM 797 O O . ILE A 1 103 ? -4.014 4.123 0.519 1.00 92.69 103 ILE A O 1
ATOM 801 N N . ASP A 1 104 ? -2.096 3.775 1.613 1.00 90.94 104 ASP A N 1
ATOM 802 C CA . ASP A 1 104 ? -1.325 4.742 0.843 1.00 90.94 104 ASP A CA 1
ATOM 803 C C . ASP A 1 104 ? -0.360 4.049 -0.112 1.00 90.94 104 ASP A C 1
ATOM 805 O O . ASP A 1 104 ? 0.410 3.157 0.258 1.00 90.94 104 ASP A O 1
ATOM 809 N N . LEU A 1 105 ? -0.363 4.512 -1.359 1.00 89.56 105 LEU A N 1
ATOM 810 C CA . LEU A 1 105 ? 0.476 3.994 -2.429 1.00 89.56 105 LEU A CA 1
ATOM 811 C C . LEU A 1 105 ? 1.540 5.035 -2.791 1.00 89.56 105 LEU A C 1
ATOM 813 O O . LEU A 1 105 ? 1.233 6.079 -3.362 1.00 89.56 105 LEU A O 1
ATOM 817 N N . SER A 1 106 ? 2.803 4.733 -2.496 1.00 85.88 106 SER A N 1
ATOM 818 C CA . SER A 1 106 ? 3.955 5.583 -2.805 1.00 85.88 106 SER A CA 1
ATOM 819 C C . SER A 1 106 ? 4.835 4.934 -3.870 1.00 85.88 106 SER A C 1
ATOM 821 O O . SER A 1 106 ? 5.413 3.868 -3.662 1.00 85.88 106 SER A O 1
ATOM 823 N N . HIS A 1 107 ? 4.955 5.590 -5.022 1.00 80.06 107 HIS A N 1
ATOM 824 C CA . HIS A 1 107 ? 5.823 5.119 -6.095 1.00 80.06 107 HIS A CA 1
ATOM 825 C C . HIS A 1 107 ? 7.287 5.431 -5.765 1.00 80.06 107 HIS A C 1
ATOM 827 O O . HIS A 1 107 ? 7.636 6.595 -5.575 1.00 80.06 107 HIS A O 1
ATOM 833 N N . THR A 1 108 ? 8.143 4.409 -5.689 1.00 73.31 108 THR A N 1
ATOM 834 C CA . THR A 1 108 ? 9.533 4.562 -5.212 1.00 73.31 108 THR A CA 1
ATOM 835 C C . THR A 1 108 ? 10.603 4.385 -6.286 1.00 73.31 108 THR A C 1
ATOM 837 O O . THR A 1 108 ? 11.790 4.510 -5.981 1.00 73.31 108 THR A O 1
ATOM 840 N N . LEU A 1 109 ? 10.229 4.135 -7.546 1.00 65.06 109 LEU A N 1
ATOM 841 C CA . LEU A 1 109 ? 11.201 4.169 -8.639 1.00 65.06 109 LEU A CA 1
ATOM 842 C C . LEU A 1 109 ? 11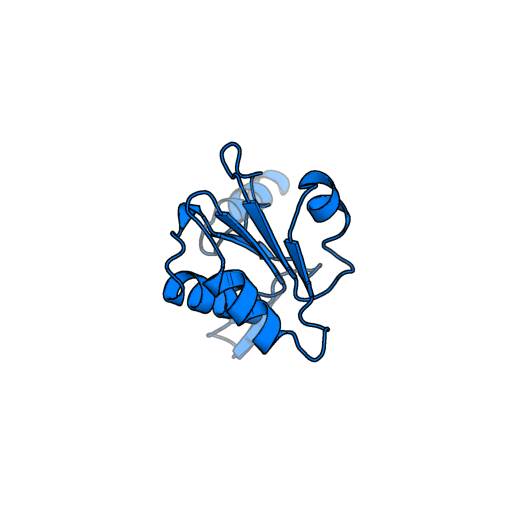.614 5.615 -8.937 1.00 65.06 109 LEU A C 1
ATOM 844 O O . LEU A 1 109 ? 10.780 6.470 -9.239 1.00 65.06 109 LEU A O 1
ATOM 848 N N . SER A 1 110 ? 12.921 5.858 -8.898 1.00 58.47 110 SER A N 1
ATOM 849 C CA . SER A 1 110 ? 13.539 7.107 -9.335 1.00 58.47 110 SER A CA 1
ATOM 850 C C . SER A 1 110 ? 13.606 7.161 -10.861 1.00 58.47 110 SER A C 1
ATOM 852 O O . SER A 1 110 ? 14.146 6.253 -11.492 1.00 58.47 110 SER A O 1
ATOM 854 N N . GLY A 1 111 ? 13.112 8.247 -11.453 1.00 62.78 111 GLY A N 1
ATOM 855 C CA . GLY A 1 111 ? 13.179 8.497 -12.895 1.00 62.78 111 GLY A CA 1
ATOM 856 C C . GLY A 1 111 ? 11.821 8.848 -13.506 1.00 62.78 111 GLY A C 1
ATOM 857 O O . GLY A 1 111 ? 10.790 8.705 -12.846 1.00 62.78 111 GLY A O 1
ATOM 858 N N . PRO A 1 112 ? 11.802 9.342 -14.754 1.00 61.12 112 PRO A N 1
ATOM 859 C CA . PRO A 1 112 ? 10.554 9.611 -15.454 1.00 61.12 112 PRO A CA 1
ATOM 860 C C . PRO A 1 112 ? 9.739 8.320 -15.590 1.00 61.12 112 PRO A C 1
ATOM 862 O O . PRO A 1 112 ? 10.256 7.278 -16.007 1.00 61.12 112 PRO A O 1
ATOM 865 N N . ARG A 1 113 ? 8.458 8.385 -15.212 1.00 65.81 113 ARG A N 1
ATOM 866 C CA . ARG A 1 113 ? 7.516 7.277 -15.388 1.00 65.81 113 ARG A CA 1
ATOM 867 C C . ARG A 1 113 ? 7.418 6.960 -16.873 1.00 65.81 113 ARG A C 1
ATOM 869 O O . ARG A 1 113 ? 7.067 7.829 -17.662 1.00 65.81 113 ARG A O 1
ATOM 876 N N . GLN A 1 114 ? 7.625 5.698 -17.232 1.00 72.94 114 GLN A N 1
ATOM 877 C CA . GLN A 1 114 ? 7.417 5.280 -18.609 1.00 72.94 114 GLN A CA 1
ATOM 878 C C . GLN A 1 114 ? 5.930 5.057 -18.901 1.00 72.94 114 GLN A C 1
ATOM 880 O O . GLN A 1 114 ? 5.259 4.296 -18.204 1.00 72.94 114 GLN A O 1
ATOM 885 N N . VAL A 1 115 ? 5.413 5.708 -19.942 1.00 73.19 115 VAL A N 1
ATOM 886 C CA . VAL A 1 115 ? 4.039 5.528 -20.429 1.00 73.19 115 VAL A CA 1
ATOM 887 C C . VAL A 1 115 ? 4.043 4.846 -21.791 1.00 73.19 115 VAL A C 1
ATOM 889 O O . VAL A 1 115 ? 4.793 5.225 -22.689 1.00 73.19 115 VA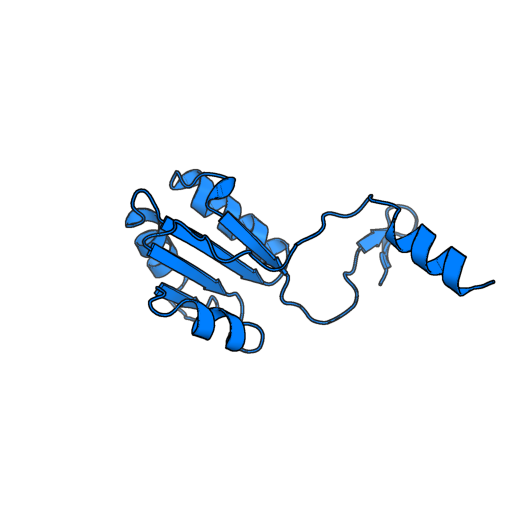L A O 1
ATOM 892 N N . TYR A 1 116 ? 3.204 3.824 -21.963 1.00 78.38 116 TYR A N 1
ATOM 893 C CA . TYR A 1 116 ? 3.007 3.197 -23.268 1.00 78.38 116 TYR A CA 1
ATOM 894 C C . TYR A 1 116 ? 2.156 4.109 -24.153 1.00 78.38 116 TYR A C 1
ATOM 896 O O . TYR A 1 116 ? 0.992 4.379 -23.850 1.00 78.38 116 TYR A O 1
ATOM 904 N N . CYS A 1 117 ? 2.723 4.582 -25.260 1.00 82.25 117 CYS A N 1
ATOM 905 C CA . CYS A 1 117 ? 1.983 5.378 -26.225 1.00 82.25 117 CYS A CA 1
ATOM 906 C C . CYS A 1 117 ? 1.243 4.463 -27.204 1.00 82.25 117 CYS A C 1
ATOM 908 O O . CYS A 1 117 ? 1.860 3.770 -28.010 1.00 82.25 117 CYS A O 1
ATOM 910 N N . VAL A 1 118 ? -0.088 4.523 -27.199 1.00 83.06 118 VAL A N 1
ATOM 911 C CA . VAL A 1 118 ? -0.934 3.736 -28.114 1.00 83.06 118 VAL A CA 1
ATOM 912 C C . VAL A 1 118 ? -0.744 4.098 -29.590 1.00 83.06 118 VAL A C 1
ATOM 914 O O . VAL A 1 118 ? -1.060 3.294 -30.458 1.00 83.06 118 VAL A O 1
ATOM 917 N N . HIS A 1 119 ? -0.218 5.290 -29.890 1.00 85.94 119 HIS A N 1
ATOM 918 C CA . HIS A 1 119 ? -0.006 5.735 -31.268 1.00 85.94 119 HIS A CA 1
ATOM 919 C C . HIS A 1 119 ? 1.255 5.145 -31.898 1.00 85.94 119 HIS A C 1
ATOM 921 O O . HIS A 1 119 ? 1.250 4.828 -33.083 1.00 85.94 119 HIS A O 1
ATOM 927 N N . CYS A 1 120 ? 2.342 5.023 -31.133 1.00 90.50 120 CYS A N 1
ATOM 928 C CA . CYS A 1 120 ? 3.623 4.541 -31.658 1.00 90.50 120 CYS A CA 1
ATOM 929 C C . CYS A 1 120 ? 4.039 3.172 -31.111 1.00 90.50 120 CYS A C 1
ATOM 931 O O . CYS A 1 120 ? 4.985 2.582 -31.621 1.00 90.50 120 CYS A O 1
ATOM 933 N N . GLY A 1 121 ? 3.353 2.658 -30.090 1.00 87.12 121 GLY A N 1
ATOM 934 C CA . GLY A 1 121 ? 3.669 1.383 -29.455 1.00 87.12 121 GLY A CA 1
ATOM 935 C C . GLY A 1 121 ? 4.961 1.389 -28.635 1.00 87.12 121 GLY A C 1
ATOM 936 O O . GLY A 1 121 ? 5.479 0.321 -28.314 1.00 87.12 121 GLY A O 1
ATOM 937 N N . LEU A 1 122 ? 5.498 2.568 -28.309 1.00 87.50 122 LEU A N 1
ATOM 938 C CA . LEU A 1 122 ? 6.749 2.729 -27.571 1.00 87.50 122 LEU A CA 1
ATOM 939 C C . LEU A 1 122 ? 6.493 3.254 -26.159 1.00 87.50 122 LEU A C 1
ATOM 941 O O . LEU A 1 122 ? 5.542 4.001 -25.915 1.00 87.50 122 LEU A O 1
ATOM 945 N N . LEU A 1 123 ? 7.398 2.903 -25.247 1.00 81.00 123 LEU A N 1
ATOM 946 C CA . LEU A 1 123 ? 7.493 3.535 -23.937 1.00 81.00 123 LEU A CA 1
ATOM 947 C C . LEU A 1 123 ? 8.072 4.945 -24.101 1.00 81.00 123 LEU A C 1
ATOM 949 O O . LEU A 1 123 ? 9.059 5.133 -24.812 1.00 81.00 123 LEU A O 1
ATOM 953 N N . GLN A 1 124 ? 7.426 5.934 -23.495 1.00 76.12 124 GLN A N 1
ATOM 954 C CA . GLN A 1 124 ? 7.847 7.337 -23.481 1.00 76.12 124 GLN A CA 1
ATOM 955 C C . GLN A 1 124 ? 8.165 7.741 -22.041 1.00 76.12 124 GLN A C 1
ATOM 957 O O . GLN A 1 124 ? 7.453 7.313 -21.136 1.00 76.12 124 GLN A O 1
ATOM 962 N N . ALA A 1 125 ? 9.230 8.518 -21.851 1.00 69.12 125 ALA A N 1
ATOM 963 C CA . ALA A 1 125 ? 9.639 9.096 -20.570 1.00 69.12 125 ALA A CA 1
ATOM 964 C C . ALA A 1 125 ? 9.058 10.505 -20.399 1.00 69.12 125 ALA A C 1
ATOM 966 O O . ALA A 1 125 ? 8.939 11.203 -21.432 1.00 69.12 125 ALA A O 1
#

Sequence (125 aa):
MTDSLNAALEQRHSLPRYQAAPLGANARQHLVVMQSTAASAPFVSELDPAQVLNAEHPDFARRLQQLLGSATVGSHLYVMGDEAFMWRIHRLARDAGLEEQEIDLSHTLSGPRQVYCVHCGLLQA

Foldseek 3Di:
DVVVVVVVVVVPPPDDDQDDDDDPPQAPAEEEEEQDDPQCVVVPVVNPVYHYAYPPDPCRVVVLLVVLLPDDPRYAYEYEEAPVRQVVSVVVNVVSPDDPNRYGYHYRDPDDDWDQDPVPRDTDD